Protein AF-A0A1G4TAY0-F1 (afdb_monomer)

InterPro domains:
  IPR024445 ISXO2-like transposase domain [PF12762] (15-89)

Radius of gyration: 23.16 Å; Cα contacts (8 Å, |Δi|>4): 57; chains: 1; bounding box: 54×69×50 Å

Secondary structure (DSSP, 8-state):
-------------PPPPEEEEES-GGGHHHHHTT-EEEEE---TTT-TTTTHHHHHHHHHHHHHHHHHHSS--GGGHHHHHHHHHHHHHTTT-HHHHHHHHHHHHHHSPPPPHHHHH-

Organism: NCBI:txid624147

Solvent-accessible surface area (backbone atoms only — not comparable to full-atom values): 7555 Å² total; per-residue (Å²): 140,85,84,87,92,82,79,82,86,75,75,80,74,74,75,59,65,74,43,77,47,60,62,54,74,81,58,62,55,41,53,80,72,62,35,46,66,48,66,39,77,84,41,67,87,86,40,57,70,65,62,39,67,60,53,51,53,52,51,51,50,52,51,50,44,50,69,73,60,74,59,79,59,77,91,50,48,65,60,57,51,49,50,47,50,57,49,65,80,37,64,89,49,61,89,50,50,61,62,53,48,54,51,48,60,74,73,45,85,84,81,51,71,63,76,72,74,104

Sequence (118 aa):
MGERSWISHRSISRPAPRISSDKYRSYQALTKQGYQHEAKLFNPVENPDHLKWLHTVISNAKAFIGGTFHGLDSKHLQAYLDEFCYRFNRREVKSELFNRLVQCCVLSATITYPELVG

pLDDT: mean 84.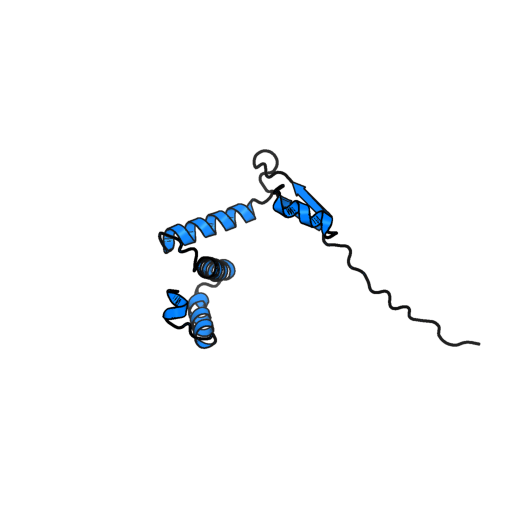1, std 15.42, range [32.97, 95.56]

Structure (mmCIF, N/CA/C/O backbone):
data_AF-A0A1G4TAY0-F1
#
_entry.id   AF-A0A1G4TAY0-F1
#
loop_
_atom_site.group_PDB
_atom_site.id
_atom_site.type_symbol
_atom_site.label_atom_id
_atom_site.label_alt_id
_atom_site.label_comp_id
_atom_site.label_asym_id
_atom_site.label_entity_id
_atom_site.label_seq_id
_atom_site.pdbx_PDB_ins_code
_atom_site.Cartn_x
_atom_site.Cartn_y
_atom_site.Cartn_z
_atom_site.occupancy
_atom_site.B_iso_or_equiv
_atom_site.auth_seq_id
_atom_site.auth_comp_id
_atom_site.auth_asym_id
_atom_site.auth_atom_id
_atom_site.pdbx_PDB_model_num
ATOM 1 N N . MET A 1 1 ? -37.193 -55.921 7.487 1.00 36.03 1 MET A N 1
ATOM 2 C CA . MET A 1 1 ? -35.920 -55.555 8.148 1.00 36.03 1 MET A CA 1
ATOM 3 C C . MET A 1 1 ? -34.858 -55.539 7.067 1.00 36.03 1 MET A C 1
ATOM 5 O O . MET A 1 1 ? -34.639 -56.579 6.482 1.00 36.03 1 MET A O 1
ATOM 9 N N . GLY A 1 2 ? -34.231 -54.449 6.663 1.00 50.56 2 GLY A N 1
ATOM 10 C CA . GLY A 1 2 ? -34.277 -53.049 7.053 1.00 50.56 2 GLY A CA 1
ATOM 11 C C . GLY A 1 2 ? -33.095 -52.417 6.327 1.00 50.56 2 GLY A C 1
ATOM 12 O O . GLY A 1 2 ? -31.983 -52.895 6.507 1.00 50.56 2 GLY A O 1
ATOM 13 N N . GLU A 1 3 ? -33.309 -51.409 5.482 1.00 32.97 3 GLU A N 1
ATOM 14 C CA . GLU A 1 3 ? -32.199 -50.773 4.771 1.00 32.97 3 GLU A CA 1
ATOM 15 C C . GLU A 1 3 ? -32.377 -49.253 4.658 1.00 32.97 3 GLU A C 1
ATOM 17 O O . GLU A 1 3 ? -33.249 -48.748 3.962 1.00 32.97 3 GLU A O 1
ATOM 22 N N . ARG A 1 4 ? -31.466 -48.567 5.362 1.00 42.09 4 ARG A N 1
ATOM 23 C CA . ARG A 1 4 ? -30.710 -47.383 4.921 1.00 42.09 4 ARG A CA 1
ATOM 24 C C . ARG A 1 4 ? -31.494 -46.100 4.613 1.00 42.09 4 ARG A C 1
ATOM 26 O O . ARG A 1 4 ? -31.608 -45.675 3.472 1.00 42.09 4 ARG A O 1
ATOM 33 N N . SER A 1 5 ? -31.862 -45.393 5.682 1.00 46.56 5 SER A N 1
ATOM 34 C CA . SER A 1 5 ? -32.120 -43.946 5.675 1.00 46.56 5 SER A CA 1
ATOM 35 C C . SER A 1 5 ? -30.970 -43.199 6.362 1.00 46.56 5 SER A C 1
ATOM 37 O O . SER A 1 5 ? -31.070 -42.897 7.544 1.00 46.56 5 SER A O 1
ATOM 39 N N . TRP A 1 6 ? -29.892 -42.896 5.638 1.00 39.75 6 TRP A N 1
ATOM 40 C CA . TRP A 1 6 ? -28.870 -41.902 6.010 1.00 39.75 6 TRP A CA 1
ATOM 41 C C . TRP A 1 6 ? -28.304 -41.401 4.671 1.00 39.75 6 TRP A C 1
ATOM 43 O O . TRP A 1 6 ? -27.788 -42.200 3.903 1.00 39.75 6 TRP A O 1
ATOM 53 N N . ILE A 1 7 ? -28.490 -40.156 4.238 1.00 41.50 7 ILE A N 1
ATOM 54 C CA . ILE A 1 7 ? -27.780 -38.959 4.696 1.00 41.50 7 ILE A CA 1
ATOM 55 C C . ILE A 1 7 ? -28.594 -37.754 4.193 1.00 41.50 7 ILE A C 1
ATOM 57 O O . ILE A 1 7 ? -28.736 -37.563 2.986 1.00 41.50 7 ILE A O 1
ATOM 61 N N . SER A 1 8 ? -29.116 -36.916 5.093 1.00 41.66 8 SER A N 1
ATOM 62 C CA . SER A 1 8 ? -29.476 -35.552 4.705 1.00 41.66 8 SER A CA 1
ATOM 63 C C . SER A 1 8 ? -28.181 -34.750 4.611 1.00 41.66 8 SER A C 1
ATOM 65 O O . SER A 1 8 ? -27.423 -34.650 5.578 1.00 41.66 8 SER A O 1
ATOM 67 N N . HIS A 1 9 ? -27.889 -34.206 3.430 1.00 43.84 9 HIS A N 1
ATOM 68 C CA . HIS A 1 9 ? -26.816 -33.235 3.255 1.00 43.84 9 HIS A CA 1
ATOM 69 C C . HIS A 1 9 ? -27.146 -31.988 4.092 1.00 43.84 9 HIS A C 1
ATOM 71 O O . HIS A 1 9 ? -27.810 -31.070 3.619 1.00 43.84 9 HIS A O 1
ATOM 77 N N . ARG A 1 10 ? -26.703 -31.939 5.356 1.00 41.44 10 ARG A N 1
ATOM 78 C CA . ARG A 1 10 ? -26.579 -30.669 6.080 1.00 41.44 10 ARG A CA 1
ATOM 79 C C . ARG A 1 10 ? -25.419 -29.915 5.453 1.00 41.44 10 ARG A C 1
ATOM 81 O O . ARG A 1 10 ? -24.263 -30.127 5.809 1.00 41.44 10 ARG A O 1
ATOM 88 N N . SER A 1 11 ? -25.726 -29.031 4.517 1.00 40.81 11 SER A N 1
ATOM 89 C CA . SER A 1 11 ? -24.861 -27.903 4.205 1.00 40.81 11 SER A CA 1
ATOM 90 C C . SER A 1 11 ? -24.634 -27.133 5.507 1.00 40.81 11 SER A C 1
ATOM 92 O O . SER A 1 11 ? -25.547 -26.524 6.059 1.00 40.81 11 SER A O 1
ATOM 94 N N . ILE A 1 12 ? -23.420 -27.218 6.053 1.00 48.31 12 ILE A N 1
ATOM 95 C CA . ILE A 1 12 ? -23.001 -26.401 7.191 1.00 48.31 12 ILE A CA 1
ATOM 96 C C . ILE A 1 12 ? -22.970 -24.957 6.681 1.00 48.31 12 ILE A C 1
ATOM 98 O O . ILE A 1 12 ? -22.002 -24.528 6.056 1.00 48.31 12 ILE A O 1
ATOM 102 N N . SER A 1 13 ? -24.053 -24.209 6.891 1.00 55.28 13 SER A N 1
ATOM 103 C CA . SER A 1 13 ? -24.065 -22.770 6.648 1.00 55.28 13 SER A CA 1
ATOM 104 C C . SER A 1 13 ? -23.111 -22.134 7.656 1.00 55.28 13 SER A C 1
ATOM 106 O O . SER A 1 13 ? -23.411 -22.101 8.852 1.00 55.28 13 SER A O 1
ATOM 108 N N . ARG A 1 14 ? -21.938 -21.665 7.209 1.00 62.59 14 ARG A N 1
ATOM 109 C CA . ARG A 1 14 ? -21.065 -20.863 8.077 1.00 62.59 14 ARG A CA 1
ATOM 110 C C . ARG A 1 14 ? -21.878 -19.661 8.569 1.00 62.59 14 ARG A C 1
ATOM 112 O O . ARG A 1 14 ? -22.463 -18.975 7.729 1.00 62.59 14 ARG A O 1
ATOM 119 N N . PRO A 1 15 ? -21.929 -19.392 9.885 1.00 72.56 15 PRO A N 1
ATOM 120 C CA . PRO A 1 15 ? -22.511 -18.150 10.368 1.00 72.56 15 PRO A CA 1
ATOM 121 C C . PRO A 1 15 ? -21.774 -16.979 9.713 1.00 72.56 15 PRO A C 1
ATOM 123 O O . PRO A 1 15 ? -20.561 -17.058 9.479 1.00 72.56 15 PRO A O 1
ATOM 126 N N . ALA A 1 16 ? -22.514 -15.921 9.374 1.00 73.56 16 ALA A N 1
ATOM 127 C CA . ALA A 1 16 ? -21.939 -14.744 8.740 1.00 73.56 16 ALA A CA 1
ATOM 128 C C . ALA A 1 16 ? -20.748 -14.233 9.576 1.00 73.56 16 ALA A C 1
ATOM 130 O O . ALA A 1 16 ? -20.863 -14.144 10.803 1.00 73.56 16 ALA A O 1
ATOM 131 N N . PRO A 1 17 ? -19.593 -13.941 8.952 1.00 79.44 17 PRO A N 1
ATOM 132 C CA . PRO A 1 17 ? -18.408 -13.530 9.687 1.00 79.44 17 PRO A CA 1
ATOM 133 C C . PRO A 1 17 ? -18.672 -12.215 10.424 1.00 79.44 17 PRO A C 1
ATOM 135 O O . PRO A 1 17 ? -19.321 -11.308 9.898 1.00 79.44 17 PRO A O 1
ATOM 138 N N . ARG A 1 18 ? -18.151 -12.121 11.650 1.00 86.50 18 ARG A N 1
ATOM 139 C CA . ARG A 1 18 ? -18.199 -10.896 12.444 1.00 86.50 18 ARG A CA 1
ATOM 140 C C . ARG A 1 18 ? -17.147 -9.923 11.922 1.00 86.50 18 ARG A C 1
ATOM 142 O O . ARG A 1 18 ? -15.960 -10.244 11.920 1.00 86.50 18 ARG A O 1
ATOM 149 N N . ILE A 1 19 ? -17.584 -8.753 11.475 1.00 87.12 19 ILE A N 1
ATOM 150 C CA . ILE A 1 19 ? -16.724 -7.690 10.952 1.00 87.12 19 ILE A CA 1
ATOM 151 C C . ILE A 1 19 ? -16.636 -6.598 12.014 1.00 87.12 19 ILE A C 1
ATOM 153 O O . ILE A 1 19 ? -17.656 -6.034 12.398 1.00 87.12 19 ILE A O 1
ATOM 157 N N . SER A 1 20 ? -15.425 -6.280 12.466 1.00 86.19 20 SER A N 1
ATOM 158 C CA . SER A 1 20 ? -15.161 -5.095 13.288 1.00 86.19 20 SER A CA 1
ATOM 159 C C . SER A 1 20 ? -14.598 -3.998 12.393 1.00 86.19 20 SER A C 1
ATOM 161 O O . SER A 1 20 ? -13.639 -4.246 11.663 1.00 86.19 20 SER A O 1
ATOM 163 N N . SER A 1 21 ? -15.154 -2.790 12.453 1.00 87.50 21 SER A N 1
ATOM 164 C CA . SER A 1 21 ? -14.609 -1.630 11.736 1.00 87.50 21 SER A CA 1
ATOM 165 C C . SER A 1 21 ? -14.729 -0.358 12.566 1.00 87.50 21 SER A C 1
ATOM 167 O O . SER A 1 21 ? -15.359 -0.336 13.629 1.00 87.50 21 SER A O 1
ATOM 169 N N . ASP A 1 22 ? -14.166 0.729 12.040 1.00 85.25 22 ASP A N 1
ATOM 170 C CA . ASP A 1 22 ? -14.526 2.052 12.523 1.00 85.25 22 ASP A CA 1
ATOM 171 C C . ASP A 1 22 ? -16.020 2.350 12.263 1.00 85.25 22 ASP A C 1
ATOM 173 O O . ASP A 1 22 ? -16.732 1.637 11.545 1.00 85.25 22 ASP A O 1
ATOM 177 N N . LYS A 1 23 ? -16.519 3.430 12.858 1.00 87.19 23 LYS A N 1
ATOM 178 C CA . LYS A 1 23 ? -17.905 3.886 12.695 1.00 87.19 23 LYS A CA 1
ATOM 179 C C . LYS A 1 23 ? -18.125 4.677 11.393 1.00 87.19 23 LYS A C 1
ATOM 181 O O . LYS A 1 23 ? -18.997 5.548 11.349 1.00 87.19 23 LYS A O 1
ATOM 186 N N . TYR A 1 24 ? -17.341 4.432 10.342 1.00 88.00 24 TYR A N 1
ATOM 187 C CA . TYR A 1 24 ? -17.493 5.153 9.082 1.00 88.00 24 TYR A CA 1
ATOM 188 C C . TYR A 1 24 ? -18.778 4.748 8.340 1.00 88.00 24 TYR A C 1
ATOM 190 O O . TYR A 1 24 ? -19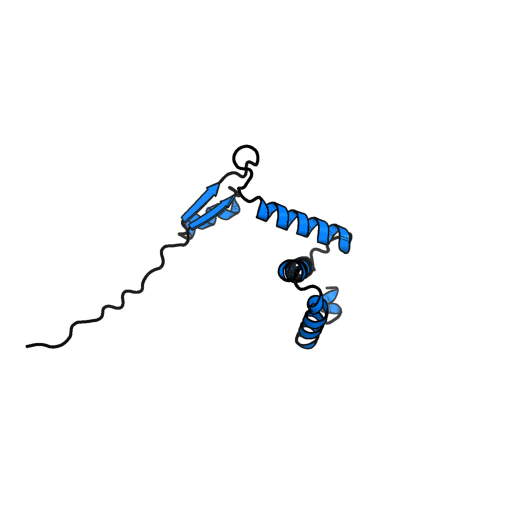.221 3.598 8.375 1.00 88.00 24 TYR A O 1
ATOM 198 N N . ARG A 1 25 ? -19.421 5.718 7.673 1.00 87.94 25 ARG A N 1
ATOM 199 C CA . ARG A 1 25 ? -20.791 5.563 7.145 1.00 87.94 25 ARG A CA 1
ATOM 200 C C . ARG A 1 25 ? -20.912 4.500 6.053 1.00 87.94 25 ARG A C 1
ATOM 202 O O . ARG A 1 25 ? -21.963 3.872 5.958 1.00 87.94 25 ARG A O 1
ATOM 209 N N . SER A 1 26 ? -19.867 4.271 5.257 1.00 87.88 26 SER A N 1
ATOM 210 C CA . SER A 1 26 ? -19.906 3.271 4.179 1.00 87.88 26 SER A CA 1
ATOM 211 C C . SER A 1 26 ? -20.141 1.848 4.700 1.00 87.88 26 SER A C 1
ATOM 213 O O . SER A 1 26 ? -20.759 1.039 4.011 1.00 87.88 26 SER A O 1
ATOM 215 N N . TYR A 1 27 ? -19.744 1.554 5.942 1.00 86.56 27 TYR A N 1
ATOM 216 C CA . TYR A 1 27 ? -19.908 0.233 6.547 1.00 86.56 27 TYR A CA 1
ATOM 217 C C . TYR A 1 27 ? -21.340 -0.068 7.013 1.00 86.56 27 TYR A C 1
ATOM 219 O O . TYR A 1 27 ? -21.659 -1.221 7.282 1.00 86.56 27 TYR A O 1
ATOM 227 N N . GLN A 1 28 ? -22.251 0.914 7.030 1.00 84.94 28 GLN A N 1
ATOM 228 C CA . GLN A 1 28 ? -23.663 0.691 7.391 1.00 84.94 28 GLN A CA 1
ATOM 229 C C . GLN A 1 28 ? -24.381 -0.288 6.446 1.00 84.94 28 GLN A C 1
ATOM 231 O O . GLN A 1 28 ? -25.393 -0.889 6.812 1.00 84.94 28 GLN A O 1
ATOM 236 N N . ALA A 1 29 ? -23.867 -0.459 5.225 1.00 88.69 29 ALA A N 1
ATOM 237 C CA . ALA A 1 29 ? -24.382 -1.434 4.273 1.00 88.69 29 ALA A CA 1
ATOM 238 C C . ALA A 1 29 ? -24.112 -2.891 4.698 1.00 88.69 29 ALA A C 1
ATOM 240 O O . ALA A 1 29 ? -24.849 -3.778 4.274 1.00 88.69 29 ALA A O 1
ATOM 241 N N . LEU A 1 30 ? -23.124 -3.148 5.565 1.00 87.62 30 LEU A N 1
ATOM 242 C CA . LEU A 1 30 ? -22.752 -4.504 5.986 1.00 87.62 30 LEU A CA 1
ATOM 243 C C . LEU A 1 30 ? -23.883 -5.201 6.748 1.00 87.62 30 LEU A C 1
ATOM 245 O O . LEU A 1 30 ? -24.186 -6.362 6.476 1.00 87.62 30 LEU A O 1
ATOM 249 N N . THR A 1 31 ? -24.577 -4.478 7.628 1.00 85.12 31 THR A N 1
ATOM 250 C CA . THR A 1 31 ? -25.751 -5.007 8.337 1.00 85.12 31 THR A CA 1
ATOM 251 C C . THR A 1 31 ? -26.879 -5.355 7.363 1.00 85.12 31 THR A C 1
ATOM 253 O O . THR A 1 31 ? -27.537 -6.379 7.524 1.00 85.12 31 THR A O 1
ATOM 256 N N . LYS A 1 32 ? -27.072 -4.549 6.306 1.00 85.81 32 LYS A N 1
ATOM 257 C CA . LYS A 1 32 ? -28.072 -4.818 5.253 1.00 85.81 32 LYS A CA 1
ATOM 258 C C . LYS A 1 32 ? -27.724 -6.055 4.419 1.00 85.81 32 LYS A C 1
ATOM 260 O O . LYS A 1 32 ? -28.622 -6.709 3.907 1.00 85.81 32 LYS A O 1
ATOM 265 N N . GLN A 1 33 ? -26.438 -6.374 4.296 1.00 86.38 33 GLN A N 1
ATOM 266 C CA . GLN A 1 33 ? -25.931 -7.555 3.592 1.00 86.38 33 GLN A CA 1
ATOM 267 C C . GLN A 1 33 ? -25.900 -8.819 4.473 1.00 86.38 33 GLN A C 1
ATOM 269 O O . GLN A 1 33 ? -25.455 -9.868 4.017 1.00 86.38 33 GLN A O 1
ATOM 274 N N . GLY A 1 34 ? -26.379 -8.743 5.721 1.00 85.19 34 GLY A N 1
ATOM 275 C CA . GLY A 1 34 ? -26.461 -9.891 6.626 1.00 85.19 34 GLY A CA 1
ATOM 276 C C . GLY A 1 34 ? -25.175 -10.193 7.403 1.00 85.19 34 GLY A C 1
ATOM 277 O O . GLY A 1 34 ? -25.085 -11.248 8.031 1.00 85.19 34 GLY A O 1
ATOM 278 N N . TYR A 1 35 ? -24.188 -9.291 7.400 1.00 87.75 35 TYR A N 1
ATOM 279 C CA . TYR A 1 35 ? -22.987 -9.431 8.226 1.00 87.75 35 TYR A CA 1
ATOM 280 C C . TYR A 1 35 ? -23.238 -8.981 9.667 1.00 87.75 35 TYR A C 1
ATOM 282 O O . TYR A 1 35 ? -23.942 -8.003 9.924 1.00 87.75 35 TYR A O 1
ATOM 290 N N . GLN A 1 36 ? -22.588 -9.654 10.620 1.00 86.62 36 GLN A N 1
ATOM 291 C CA . GLN A 1 36 ? -22.530 -9.184 12.003 1.00 86.62 36 GLN A CA 1
ATOM 292 C C . GLN A 1 36 ? -21.491 -8.064 12.104 1.00 86.62 36 GLN A C 1
ATOM 294 O O . GLN A 1 36 ? -20.293 -8.327 12.200 1.00 86.62 36 GLN A O 1
ATOM 299 N N . HIS A 1 37 ? -21.944 -6.813 12.038 1.00 88.62 37 HIS A N 1
ATOM 300 C CA . HIS A 1 37 ? -21.070 -5.643 12.025 1.00 88.62 37 HIS A CA 1
ATOM 301 C C . HIS A 1 37 ? -20.956 -4.988 13.408 1.00 88.62 37 HIS A C 1
ATOM 303 O O . HIS A 1 37 ? -21.944 -4.536 13.980 1.00 88.62 37 HIS A O 1
ATOM 309 N N . GLU A 1 38 ? -19.737 -4.923 13.940 1.00 87.06 38 GLU A N 1
ATOM 310 C CA . GLU A 1 38 ? -19.393 -4.219 15.174 1.00 87.06 38 GLU A CA 1
ATOM 311 C C . GLU A 1 38 ? -18.660 -2.918 14.829 1.00 87.06 38 GLU A C 1
ATOM 313 O O . GLU A 1 38 ? -17.452 -2.898 14.588 1.00 87.06 38 GLU A O 1
ATOM 318 N N . ALA A 1 39 ? -19.414 -1.822 14.780 1.00 86.06 39 ALA A N 1
ATOM 319 C CA . ALA A 1 39 ? -18.880 -0.495 14.507 1.00 86.06 39 ALA A CA 1
ATOM 320 C C . ALA A 1 39 ? -18.429 0.183 15.806 1.00 86.06 39 ALA A C 1
ATOM 322 O O . ALA A 1 39 ? -19.244 0.433 16.699 1.00 86.06 39 ALA A O 1
ATOM 323 N N . LYS A 1 40 ? -17.149 0.546 15.898 1.00 86.62 40 LYS A N 1
ATOM 324 C CA . LYS A 1 40 ? -16.594 1.293 17.036 1.00 86.62 40 LYS A CA 1
ATOM 325 C C . LYS A 1 40 ? -16.091 2.654 16.583 1.00 86.62 40 LYS A C 1
ATOM 327 O O . LYS A 1 40 ? -15.457 2.776 15.540 1.00 86.62 40 LYS A O 1
ATOM 332 N N . LEU A 1 41 ? -16.357 3.697 17.366 1.00 84.62 41 LEU A N 1
ATOM 333 C CA . LEU A 1 41 ? -15.711 4.983 17.121 1.00 84.62 41 LEU A CA 1
ATOM 334 C C . LEU A 1 41 ? -14.215 4.823 17.419 1.00 84.62 41 LEU A C 1
ATOM 336 O O . LEU A 1 41 ? -13.847 4.291 18.465 1.00 84.62 41 LEU A O 1
ATOM 340 N N . PHE A 1 42 ? -13.356 5.239 16.491 1.00 83.56 42 PHE A N 1
ATOM 341 C CA . PHE A 1 42 ? -11.930 5.297 16.777 1.00 83.56 42 PHE A CA 1
ATOM 342 C C . PHE A 1 42 ? -11.6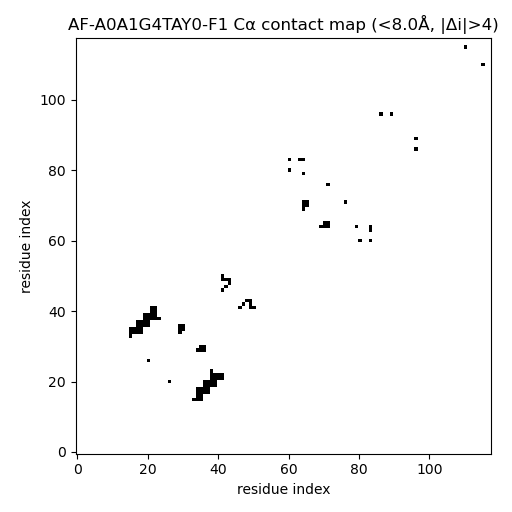73 6.462 17.739 1.00 83.56 42 PHE A C 1
ATOM 344 O O . PHE A 1 42 ? -11.914 7.618 17.395 1.00 83.56 42 PHE A O 1
ATOM 351 N N . ASN A 1 43 ? -11.218 6.136 18.948 1.00 86.31 43 ASN A N 1
ATOM 352 C CA . ASN A 1 43 ? -10.827 7.094 19.971 1.00 86.31 43 ASN A CA 1
ATOM 353 C C . ASN A 1 43 ? -9.488 6.638 20.577 1.00 86.31 43 ASN A C 1
ATOM 355 O O . ASN A 1 43 ? -9.479 5.684 21.357 1.00 86.31 43 ASN A O 1
ATOM 359 N N . PRO A 1 44 ? -8.362 7.291 20.236 1.00 84.31 44 PRO A N 1
ATOM 360 C CA . PRO A 1 44 ? -7.044 6.875 20.707 1.00 84.31 44 PRO A CA 1
ATOM 361 C C . PRO A 1 44 ? -6.844 7.081 22.216 1.00 84.31 44 PRO A C 1
ATOM 363 O O . PRO A 1 44 ? -5.930 6.486 22.776 1.00 84.31 44 PRO A O 1
ATOM 366 N N . VAL A 1 45 ? -7.676 7.900 22.875 1.00 89.31 45 VAL A N 1
ATOM 367 C CA . VAL A 1 45 ? -7.615 8.125 24.330 1.00 89.31 45 VAL A CA 1
ATOM 368 C C . VAL A 1 45 ? -8.259 6.963 25.085 1.00 89.31 45 VAL A C 1
ATOM 370 O O . VAL A 1 45 ? -7.694 6.466 26.053 1.00 89.31 45 VAL A O 1
ATOM 373 N N . GLU A 1 46 ? -9.431 6.512 24.635 1.00 89.75 46 GLU A N 1
ATOM 374 C CA . GLU A 1 46 ? -10.178 5.424 25.285 1.00 89.75 46 GLU A CA 1
ATOM 375 C C . GLU A 1 46 ? -9.664 4.037 24.891 1.00 89.75 46 GLU A C 1
ATOM 377 O O . GLU A 1 46 ? -9.675 3.115 25.704 1.00 89.75 46 GLU A O 1
ATOM 382 N N . ASN A 1 47 ? -9.237 3.864 23.638 1.00 87.19 47 ASN A N 1
ATOM 383 C CA . ASN A 1 47 ? -8.732 2.594 23.133 1.00 87.19 47 ASN A CA 1
ATOM 384 C C . ASN A 1 47 ? -7.586 2.823 22.131 1.00 87.19 47 ASN A C 1
ATOM 386 O O . ASN A 1 47 ? -7.820 2.835 20.917 1.00 87.19 47 ASN A O 1
ATOM 390 N N . PRO A 1 48 ? -6.343 2.989 22.619 1.00 86.62 48 PRO A N 1
ATOM 391 C CA . PRO A 1 48 ? -5.189 3.295 21.774 1.00 86.62 48 PRO A CA 1
ATOM 392 C C . PRO A 1 48 ? -4.810 2.162 20.815 1.00 86.62 48 PRO A C 1
ATOM 394 O O . PRO A 1 48 ? -4.122 2.409 19.826 1.00 86.62 48 PRO A O 1
ATOM 397 N N . ASP A 1 49 ? -5.240 0.928 21.086 1.00 87.25 49 ASP A N 1
ATOM 398 C CA . ASP A 1 49 ? -4.901 -0.237 20.267 1.00 87.25 49 ASP A CA 1
ATOM 399 C C . ASP A 1 49 ? -5.905 -0.482 19.133 1.00 87.25 49 ASP A C 1
ATOM 401 O O . ASP A 1 49 ? -5.567 -1.118 18.128 1.00 87.25 49 ASP A O 1
ATOM 405 N N . HIS A 1 50 ? -7.125 0.053 19.241 1.00 87.88 50 HIS A N 1
ATOM 406 C CA . HIS A 1 50 ? -8.136 -0.065 18.196 1.00 87.88 50 HIS A CA 1
ATOM 407 C C . HIS A 1 50 ? -7.617 0.550 16.888 1.00 87.88 50 HIS A C 1
ATOM 409 O O . HIS A 1 50 ? -7.336 1.736 16.828 1.00 87.88 50 HIS A O 1
ATOM 415 N N . LEU A 1 51 ? -7.468 -0.252 15.828 1.00 88.81 51 LEU A N 1
ATOM 416 C CA . LEU A 1 51 ? -6.970 0.179 14.506 1.00 88.81 51 LEU A CA 1
ATOM 417 C C . LEU A 1 51 ? -5.555 0.785 14.490 1.00 88.81 51 LEU A C 1
ATOM 419 O O . LEU A 1 51 ? -5.128 1.284 13.449 1.00 88.81 51 LEU A O 1
ATOM 423 N N . LYS A 1 52 ? -4.786 0.699 15.583 1.00 90.75 52 LYS A N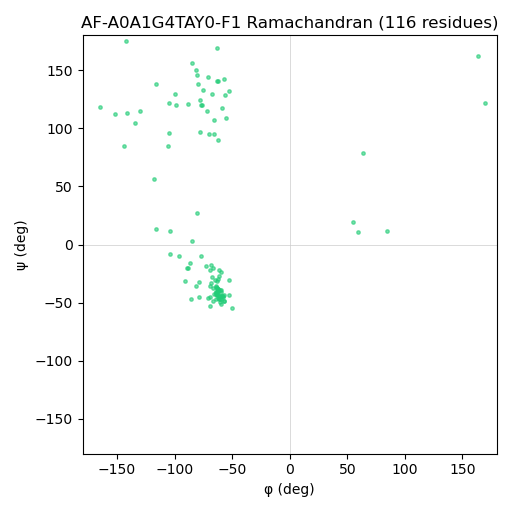 1
ATOM 424 C CA . LYS A 1 52 ? -3.428 1.259 15.680 1.00 90.75 52 LYS A CA 1
ATOM 425 C C . LYS A 1 52 ? -2.546 0.848 14.505 1.00 90.75 52 LYS A C 1
ATOM 427 O O . LYS A 1 52 ? -2.031 1.696 13.785 1.00 90.75 52 LYS A O 1
ATOM 432 N N . TRP A 1 53 ? -2.442 -0.459 14.267 1.00 92.00 53 TRP A N 1
ATOM 433 C CA . TRP A 1 53 ? -1.638 -1.008 13.175 1.00 92.00 53 TRP A CA 1
ATOM 434 C C . TRP A 1 53 ? -2.157 -0.606 11.797 1.00 92.00 53 TRP A C 1
ATOM 436 O O . TRP A 1 53 ? -1.353 -0.325 10.913 1.00 92.00 53 TRP A O 1
ATOM 446 N N . LEU A 1 54 ? -3.479 -0.520 11.619 1.00 92.00 54 LEU A N 1
ATOM 447 C CA . LEU A 1 54 ? -4.075 -0.045 10.372 1.00 92.00 54 LEU A CA 1
ATOM 448 C C . LEU A 1 54 ? -3.634 1.397 10.086 1.00 92.00 54 LEU A C 1
ATOM 450 O O . LEU A 1 54 ? -3.129 1.681 9.002 1.00 92.00 54 LEU A O 1
ATOM 454 N N . HIS A 1 55 ? -3.748 2.288 11.072 1.00 91.12 55 HIS A N 1
ATOM 455 C CA . HIS A 1 55 ? -3.284 3.668 10.946 1.00 91.12 55 HIS A CA 1
ATOM 456 C C . HIS A 1 55 ? -1.771 3.754 10.722 1.00 91.12 55 HIS A C 1
ATOM 458 O O . HIS A 1 55 ? -1.336 4.541 9.885 1.00 91.12 55 HIS A O 1
ATOM 464 N N . THR A 1 56 ? -0.965 2.925 11.393 1.00 94.31 56 THR A N 1
ATOM 465 C CA . THR A 1 56 ? 0.485 2.855 11.155 1.00 94.31 56 THR A CA 1
ATOM 466 C C . THR A 1 56 ? 0.803 2.461 9.713 1.00 94.31 56 THR A C 1
ATOM 468 O O . THR A 1 56 ? 1.618 3.116 9.069 1.00 94.31 56 THR A O 1
ATOM 471 N N . VAL A 1 57 ? 0.144 1.431 9.174 1.00 95.31 57 VAL A N 1
ATOM 472 C CA . VAL A 1 57 ? 0.344 0.995 7.783 1.00 95.31 57 VAL A CA 1
ATOM 473 C C . VAL A 1 57 ? -0.067 2.094 6.802 1.00 95.31 57 VAL A C 1
ATOM 475 O O . VAL A 1 57 ? 0.689 2.384 5.877 1.00 95.31 57 VAL A O 1
ATOM 478 N N . ILE A 1 58 ? -1.203 2.763 7.030 1.00 94.31 58 ILE A N 1
ATOM 479 C CA . ILE A 1 58 ? -1.660 3.885 6.193 1.00 94.31 58 ILE A CA 1
ATOM 480 C C . ILE A 1 58 ? -0.659 5.047 6.233 1.00 94.31 58 ILE A C 1
ATOM 482 O O . ILE A 1 58 ? -0.329 5.610 5.189 1.00 94.31 58 ILE A O 1
ATOM 486 N N . SER A 1 59 ? -0.154 5.408 7.413 1.00 95.25 59 SER A N 1
ATOM 487 C CA . SER A 1 59 ? 0.852 6.466 7.560 1.00 95.25 59 SER A CA 1
ATOM 488 C C . SER A 1 59 ? 2.155 6.113 6.843 1.00 95.25 59 SER A C 1
ATOM 490 O O . SER A 1 59 ? 2.704 6.956 6.135 1.00 95.25 59 SER A O 1
ATOM 492 N N . ASN A 1 60 ? 2.607 4.861 6.943 1.00 95.25 60 ASN A N 1
ATOM 493 C CA . ASN A 1 60 ? 3.786 4.382 6.224 1.00 95.25 60 ASN A CA 1
ATOM 494 C C . ASN A 1 60 ? 3.586 4.428 4.704 1.00 95.25 60 ASN A C 1
ATOM 496 O O . ASN A 1 60 ? 4.494 4.847 3.991 1.00 95.25 60 ASN A O 1
ATOM 500 N N . ALA A 1 61 ? 2.404 4.048 4.206 1.00 94.56 61 ALA A N 1
ATOM 501 C CA . ALA A 1 61 ? 2.078 4.130 2.784 1.00 94.56 61 ALA A CA 1
ATOM 502 C C . ALA A 1 61 ? 2.122 5.578 2.278 1.00 94.56 61 ALA A C 1
ATOM 504 O O . ALA A 1 61 ? 2.764 5.864 1.270 1.00 94.56 61 ALA A O 1
ATOM 505 N N . LYS A 1 62 ? 1.510 6.513 3.016 1.00 92.56 62 LYS A N 1
ATOM 506 C CA . LYS A 1 62 ? 1.535 7.945 2.681 1.00 92.56 62 LYS A CA 1
ATOM 507 C C . LYS A 1 62 ? 2.956 8.504 2.656 1.00 92.56 62 LYS A C 1
ATOM 509 O O . LYS A 1 62 ? 3.312 9.194 1.707 1.00 92.56 62 LYS A O 1
ATOM 514 N N . ALA A 1 63 ? 3.761 8.193 3.673 1.00 93.75 63 ALA A N 1
ATOM 515 C CA . ALA A 1 63 ? 5.149 8.639 3.753 1.00 93.75 63 ALA A CA 1
ATOM 516 C C . ALA A 1 63 ? 6.004 8.057 2.617 1.00 93.75 63 ALA A C 1
ATOM 518 O O . ALA A 1 63 ? 6.781 8.783 2.004 1.00 93.75 63 ALA A O 1
ATOM 519 N N . PHE A 1 64 ? 5.825 6.771 2.299 1.00 92.94 64 PHE A N 1
ATOM 520 C CA . PHE A 1 64 ? 6.514 6.113 1.190 1.00 92.94 64 PHE A CA 1
ATOM 521 C C . PHE A 1 64 ? 6.201 6.786 -0.147 1.00 92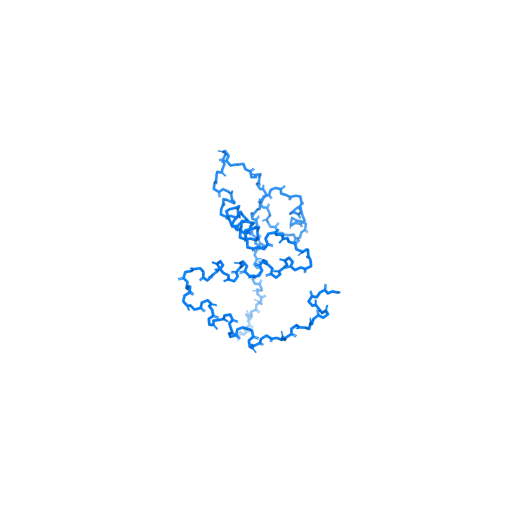.94 64 PHE A C 1
ATOM 523 O O . PHE A 1 64 ? 7.119 7.158 -0.878 1.00 92.94 64 PHE A O 1
ATOM 530 N N . ILE A 1 65 ? 4.916 6.973 -0.447 1.00 91.81 65 ILE A N 1
ATOM 531 C CA . ILE A 1 65 ? 4.484 7.545 -1.720 1.00 91.81 65 ILE A CA 1
ATOM 532 C C . ILE A 1 65 ? 4.915 9.012 -1.824 1.00 91.81 65 ILE A C 1
ATOM 534 O O . ILE A 1 65 ? 5.532 9.403 -2.813 1.00 91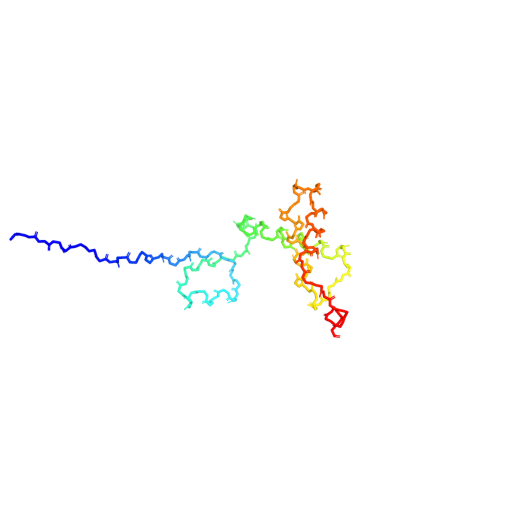.81 65 ILE A O 1
ATOM 538 N N . GLY A 1 66 ? 4.653 9.808 -0.783 1.00 91.19 66 GLY A N 1
ATOM 539 C CA . GLY A 1 66 ? 5.010 11.225 -0.754 1.00 91.19 66 GLY A CA 1
ATOM 540 C C . GLY A 1 66 ? 6.519 11.468 -0.823 1.00 91.19 66 GLY A C 1
ATOM 541 O O . GLY A 1 66 ? 6.947 12.393 -1.504 1.00 91.19 66 GLY A O 1
ATOM 542 N N . GLY A 1 67 ? 7.323 10.622 -0.172 1.00 91.25 67 GLY A N 1
ATOM 543 C CA . GLY A 1 67 ? 8.783 10.742 -0.178 1.00 91.25 67 GLY A CA 1
ATOM 544 C C . GLY A 1 67 ? 9.455 10.215 -1.448 1.00 91.25 67 GLY A C 1
ATOM 545 O O . GLY A 1 67 ? 10.487 10.740 -1.848 1.00 91.25 67 GLY A O 1
ATOM 546 N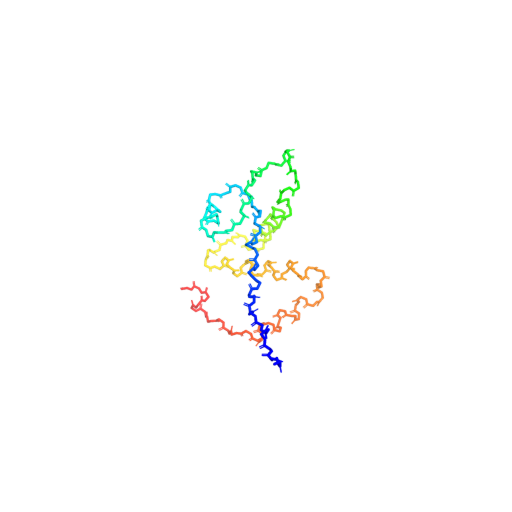 N . THR A 1 68 ? 8.893 9.188 -2.091 1.00 90.25 68 THR A N 1
ATOM 547 C CA . THR A 1 68 ? 9.510 8.571 -3.280 1.00 90.25 68 THR A CA 1
ATOM 548 C C . THR A 1 68 ? 9.121 9.310 -4.558 1.00 90.25 68 THR A C 1
ATOM 550 O O . THR A 1 68 ? 9.978 9.627 -5.378 1.00 90.25 68 THR A O 1
ATOM 553 N N . PHE A 1 69 ? 7.831 9.606 -4.728 1.00 88.44 69 PHE A N 1
ATOM 554 C CA . PHE A 1 69 ? 7.287 10.101 -5.997 1.00 88.44 69 PHE A CA 1
ATOM 555 C C . PHE A 1 69 ? 7.000 11.604 -5.994 1.00 88.44 69 PHE A C 1
ATOM 557 O O . PHE A 1 69 ? 6.710 12.159 -7.047 1.00 88.44 69 PHE A O 1
ATOM 564 N N . HIS A 1 70 ? 7.102 12.271 -4.835 1.00 82.50 70 HIS A N 1
ATOM 565 C CA . HIS A 1 70 ? 6.883 13.718 -4.671 1.00 82.50 70 HIS A CA 1
ATOM 566 C C . HIS A 1 70 ? 5.516 14.218 -5.188 1.00 82.50 70 HIS A C 1
ATOM 568 O O . HIS A 1 70 ? 5.325 15.407 -5.427 1.00 82.50 70 HIS A O 1
ATOM 574 N N . GLY A 1 71 ? 4.550 13.312 -5.347 1.00 72.25 71 GLY A N 1
ATOM 575 C CA . GLY A 1 71 ? 3.253 13.571 -5.956 1.00 72.25 71 GLY A CA 1
ATOM 576 C C . GLY A 1 71 ? 2.567 12.264 -6.349 1.00 72.25 71 GLY A C 1
ATOM 577 O O . GLY A 1 71 ? 3.198 11.211 -6.407 1.00 72.25 71 GLY A O 1
ATOM 578 N N . LEU A 1 72 ? 1.258 12.327 -6.577 1.00 78.25 72 LEU A N 1
ATOM 579 C CA . LEU A 1 72 ? 0.423 11.192 -6.963 1.00 78.25 72 LEU A CA 1
ATOM 580 C C . LEU A 1 72 ? -0.392 11.592 -8.185 1.00 78.25 72 LEU A C 1
ATOM 582 O O . LEU A 1 72 ? -1.260 12.458 -8.074 1.00 78.25 72 LEU A O 1
ATOM 586 N N . ASP A 1 73 ? -0.152 10.938 -9.319 1.00 81.62 73 ASP A N 1
ATOM 587 C CA . ASP A 1 73 ? -1.147 10.930 -10.384 1.00 81.62 73 ASP A CA 1
ATOM 588 C C . ASP A 1 73 ? -2.249 9.927 -10.020 1.00 81.62 73 ASP A C 1
ATOM 590 O O . ASP A 1 73 ? -1.989 8.744 -9.774 1.00 81.62 73 ASP A O 1
ATOM 594 N N . SER A 1 74 ? -3.490 10.412 -9.988 1.00 85.31 74 SER A N 1
ATOM 595 C CA . SER A 1 74 ? -4.685 9.599 -9.758 1.00 85.31 74 SER A CA 1
ATOM 596 C C . SER A 1 74 ? -4.785 8.402 -10.707 1.00 85.31 74 SER A C 1
ATOM 598 O O . SER A 1 74 ? -5.268 7.347 -10.293 1.00 85.31 74 SER A O 1
ATOM 600 N N . LYS A 1 75 ? -4.259 8.526 -11.934 1.00 89.12 75 LYS A N 1
ATOM 601 C CA . LYS A 1 75 ? -4.238 7.450 -12.926 1.00 89.12 75 LYS A CA 1
ATOM 602 C C . LYS A 1 75 ? -3.470 6.219 -12.442 1.00 89.12 75 LYS A C 1
ATOM 604 O O . LYS A 1 75 ? -3.889 5.088 -12.678 1.00 89.12 75 LYS A O 1
ATOM 609 N N . HIS A 1 76 ? -2.353 6.434 -11.751 1.00 89.94 76 HIS A N 1
ATOM 610 C CA . HIS A 1 76 ? -1.433 5.374 -11.334 1.00 89.94 76 HIS A CA 1
ATOM 611 C C . HIS A 1 76 ? -1.544 5.030 -9.847 1.00 89.94 76 HIS A C 1
ATOM 613 O O . HIS A 1 76 ? -0.719 4.280 -9.327 1.00 89.94 76 HIS A O 1
ATOM 619 N N . LEU A 1 77 ? -2.579 5.525 -9.157 1.00 91.31 77 LEU A N 1
ATOM 620 C CA . LEU A 1 77 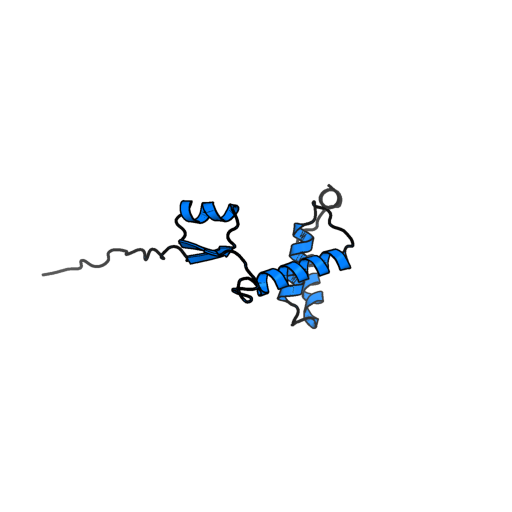? -2.752 5.338 -7.715 1.00 91.31 77 LEU A CA 1
ATOM 621 C C . LEU A 1 77 ? -2.670 3.866 -7.290 1.00 91.31 77 LEU A C 1
ATOM 623 O O . LEU A 1 77 ? -1.999 3.549 -6.309 1.00 91.31 77 LEU A O 1
ATOM 627 N N . GLN A 1 78 ? -3.308 2.968 -8.044 1.00 92.44 78 GLN A N 1
ATOM 628 C CA . GLN A 1 78 ? -3.263 1.538 -7.747 1.00 92.44 78 GLN A CA 1
ATOM 629 C C . GLN A 1 78 ? -1.840 0.976 -7.874 1.00 92.44 78 GLN A C 1
ATOM 631 O O . GLN A 1 78 ? -1.397 0.269 -6.977 1.00 92.44 78 GLN A O 1
ATOM 636 N N . ALA A 1 79 ? -1.088 1.364 -8.908 1.00 91.75 79 ALA A N 1
ATOM 637 C CA . ALA A 1 79 ? 0.286 0.903 -9.107 1.00 91.75 79 ALA A CA 1
ATOM 638 C C . ALA A 1 79 ? 1.217 1.342 -7.961 1.00 91.75 79 ALA A C 1
ATOM 640 O O . ALA A 1 79 ? 2.039 0.554 -7.494 1.00 91.75 79 ALA A O 1
ATOM 641 N N . TYR A 1 80 ? 1.048 2.564 -7.440 1.00 92.81 80 TYR A N 1
ATOM 642 C CA . TYR A 1 80 ? 1.798 3.023 -6.264 1.00 92.81 80 TYR A CA 1
ATOM 643 C C . TYR A 1 80 ? 1.480 2.202 -5.007 1.00 92.81 80 TYR A C 1
ATOM 645 O O . TYR A 1 80 ? 2.378 1.872 -4.226 1.00 92.81 80 TYR A O 1
ATOM 653 N N . LEU A 1 81 ? 0.205 1.856 -4.801 1.00 93.88 81 LEU A N 1
ATOM 654 C CA . LEU A 1 81 ? -0.216 1.008 -3.685 1.00 93.88 81 LEU A CA 1
ATOM 655 C C . LEU A 1 81 ? 0.267 -0.437 -3.850 1.00 93.88 81 LEU A C 1
ATOM 657 O O . LEU A 1 81 ? 0.649 -1.063 -2.859 1.00 93.88 81 LEU A O 1
ATOM 661 N N . ASP A 1 82 ? 0.299 -0.951 -5.076 1.00 93.75 82 ASP A N 1
ATOM 662 C CA . ASP A 1 82 ? 0.807 -2.286 -5.386 1.00 93.75 82 ASP A CA 1
ATOM 663 C C . ASP A 1 82 ? 2.310 -2.375 -5.108 1.00 93.75 82 ASP A C 1
ATOM 665 O O . ASP A 1 82 ? 2.757 -3.335 -4.474 1.00 93.75 82 ASP A O 1
ATOM 669 N N . GLU A 1 83 ? 3.090 -1.352 -5.475 1.00 93.31 83 GLU A N 1
ATOM 670 C CA . GLU A 1 83 ? 4.511 -1.287 -5.121 1.00 93.31 83 GLU A CA 1
ATOM 671 C C . GLU A 1 83 ? 4.700 -1.234 -3.599 1.00 93.31 83 GLU A C 1
ATOM 673 O O . GLU A 1 83 ? 5.513 -1.984 -3.043 1.00 93.31 83 GLU A O 1
ATOM 678 N N . PHE A 1 84 ? 3.932 -0.389 -2.902 1.00 94.69 84 PHE A N 1
ATOM 679 C CA . PHE A 1 84 ? 3.990 -0.325 -1.444 1.00 94.69 84 PHE A CA 1
ATOM 680 C C . PHE A 1 84 ? 3.702 -1.696 -0.820 1.00 94.69 84 PHE A C 1
ATOM 682 O O . PHE A 1 84 ? 4.481 -2.166 0.010 1.00 94.69 84 PHE A O 1
ATOM 689 N N . CYS A 1 85 ? 2.636 -2.376 -1.253 1.00 95.25 85 CYS A N 1
ATOM 690 C CA . CYS A 1 85 ? 2.288 -3.721 -0.800 1.00 95.25 85 CYS A CA 1
ATOM 691 C C . CYS A 1 85 ? 3.397 -4.733 -1.110 1.00 95.25 85 CYS A C 1
ATOM 693 O O . CYS A 1 85 ? 3.762 -5.538 -0.248 1.00 95.25 85 CYS A O 1
ATOM 695 N N . TYR A 1 86 ? 3.964 -4.687 -2.318 1.00 94.44 86 TYR A N 1
ATOM 696 C CA . TYR A 1 86 ? 5.049 -5.569 -2.738 1.00 94.44 86 TYR A CA 1
ATOM 697 C C . TYR A 1 86 ? 6.255 -5.454 -1.802 1.00 94.44 86 TYR A C 1
ATOM 699 O O . TYR A 1 86 ? 6.749 -6.475 -1.309 1.00 94.44 86 TYR A O 1
ATOM 707 N N . ARG A 1 87 ? 6.675 -4.218 -1.505 1.00 93.69 87 ARG A N 1
ATOM 708 C CA . ARG A 1 87 ? 7.807 -3.908 -0.622 1.00 93.69 87 ARG A CA 1
ATOM 709 C C . ARG A 1 87 ? 7.487 -4.220 0.838 1.00 93.69 87 ARG A C 1
ATOM 711 O O . ARG A 1 87 ? 8.288 -4.867 1.508 1.00 93.69 87 ARG A O 1
ATOM 718 N N . PHE A 1 88 ? 6.316 -3.816 1.329 1.00 93.81 88 PHE A N 1
ATOM 719 C CA . PHE A 1 88 ? 5.909 -3.995 2.725 1.00 93.81 88 PHE A CA 1
ATOM 720 C C . PHE A 1 88 ? 5.800 -5.473 3.117 1.00 93.81 88 PHE A C 1
ATOM 722 O O . PHE A 1 88 ? 6.287 -5.865 4.182 1.00 93.81 88 PHE A O 1
ATOM 729 N N . ASN A 1 89 ? 5.224 -6.301 2.240 1.00 93.38 89 ASN A N 1
ATOM 730 C CA . ASN A 1 89 ? 5.051 -7.738 2.472 1.00 93.38 89 ASN A CA 1
ATOM 731 C C . ASN A 1 89 ? 6.366 -8.527 2.381 1.00 93.38 89 ASN A C 1
ATOM 733 O O . ASN A 1 89 ? 6.441 -9.647 2.877 1.00 93.38 89 ASN A O 1
ATOM 737 N N . ARG A 1 90 ? 7.410 -7.959 1.764 1.00 92.94 90 ARG A N 1
ATOM 738 C CA . ARG A 1 90 ? 8.723 -8.603 1.565 1.00 92.94 90 ARG A CA 1
ATOM 739 C C . ARG A 1 90 ? 9.862 -7.888 2.289 1.00 92.94 90 ARG A C 1
ATOM 741 O O . ARG A 1 90 ? 11.028 -8.180 2.040 1.00 92.94 90 ARG A O 1
ATOM 748 N N . ARG A 1 91 ? 9.545 -6.969 3.205 1.00 91.88 91 ARG A N 1
ATOM 749 C CA . ARG A 1 91 ? 10.525 -6.094 3.873 1.00 91.88 91 ARG A CA 1
ATOM 750 C C . ARG A 1 91 ? 11.612 -6.836 4.663 1.00 91.88 91 ARG A C 1
ATOM 752 O O . ARG A 1 91 ? 12.685 -6.274 4.855 1.00 91.88 91 ARG A O 1
ATOM 759 N N . GLU A 1 92 ? 11.341 -8.072 5.085 1.00 93.19 92 GLU A N 1
ATOM 760 C CA . GLU A 1 92 ? 12.283 -8.924 5.826 1.00 93.19 92 GLU A CA 1
ATOM 761 C C . GLU A 1 92 ? 13.214 -9.732 4.897 1.00 93.19 92 GLU A C 1
ATOM 763 O O . GLU A 1 92 ? 14.255 -10.211 5.332 1.00 93.19 92 GLU A O 1
ATOM 768 N N . VAL A 1 93 ? 12.890 -9.853 3.601 1.00 91.62 93 VAL A N 1
ATOM 769 C CA . VAL A 1 93 ? 13.643 -10.652 2.611 1.00 91.62 93 VAL A CA 1
ATOM 770 C C . VAL A 1 93 ? 14.186 -9.742 1.505 1.00 91.62 93 VAL A C 1
ATOM 772 O O . VAL A 1 93 ? 13.900 -9.893 0.316 1.00 91.62 93 VAL A O 1
ATOM 775 N N . LYS A 1 94 ? 14.961 -8.729 1.906 1.00 86.44 94 LYS A N 1
ATOM 776 C CA . LYS A 1 94 ? 15.433 -7.668 0.996 1.00 86.44 94 LYS A CA 1
ATOM 777 C C . LYS A 1 94 ? 16.345 -8.184 -0.119 1.00 86.44 94 LYS A C 1
ATOM 779 O O . LYS A 1 94 ? 16.309 -7.634 -1.215 1.00 86.44 94 LYS A O 1
ATOM 784 N N . SER A 1 95 ? 17.122 -9.237 0.139 1.00 92.00 95 SER A N 1
ATOM 785 C CA . SER A 1 95 ? 18.044 -9.844 -0.833 1.00 92.00 95 SER A CA 1
ATOM 786 C C . SER A 1 95 ? 17.334 -10.412 -2.065 1.00 92.00 95 SER A C 1
ATOM 788 O O . SER A 1 95 ? 17.897 -10.404 -3.155 1.00 92.00 95 SER A O 1
ATOM 790 N N . GLU A 1 96 ? 16.087 -10.865 -1.922 1.00 93.06 96 GLU A N 1
ATOM 791 C CA . GLU A 1 96 ? 15.314 -11.452 -3.023 1.00 93.06 96 GLU A CA 1
ATOM 792 C C . GLU A 1 96 ? 14.382 -10.451 -3.711 1.00 93.06 96 GLU A C 1
ATOM 794 O O . GLU A 1 96 ? 13.802 -10.767 -4.751 1.00 93.06 96 GLU A O 1
ATOM 799 N N . LEU A 1 97 ? 14.217 -9.251 -3.145 1.00 93.00 97 LEU A N 1
ATOM 800 C CA . LEU A 1 97 ? 13.230 -8.275 -3.605 1.00 93.00 97 LEU A CA 1
ATOM 801 C C . LEU A 1 97 ? 13.436 -7.902 -5.078 1.00 93.0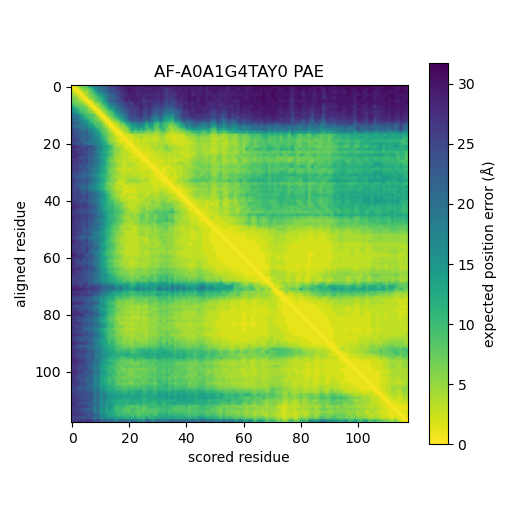0 97 LEU A C 1
ATOM 803 O O . LEU A 1 97 ? 12.469 -7.850 -5.838 1.00 93.00 97 LEU A O 1
ATOM 807 N N . PHE A 1 98 ? 14.690 -7.674 -5.474 1.00 92.25 98 PHE A N 1
ATOM 808 C CA . PHE A 1 98 ? 15.048 -7.315 -6.843 1.00 92.25 98 PHE A CA 1
ATOM 809 C C . PHE A 1 98 ? 14.841 -8.484 -7.812 1.00 92.25 98 PHE A C 1
ATOM 811 O O . PHE A 1 98 ? 14.112 -8.347 -8.788 1.00 92.25 98 PHE A O 1
ATOM 818 N N . ASN A 1 99 ? 15.411 -9.656 -7.514 1.00 94.69 99 ASN A N 1
ATOM 819 C CA . ASN A 1 99 ? 15.330 -10.822 -8.401 1.00 94.69 99 ASN A CA 1
ATOM 820 C C . ASN A 1 99 ? 13.881 -11.267 -8.639 1.00 94.69 99 ASN A C 1
ATOM 822 O O . ASN A 1 99 ? 13.505 -11.587 -9.765 1.00 94.69 99 ASN A O 1
ATOM 826 N N . ARG A 1 100 ? 13.040 -11.227 -7.599 1.00 93.31 100 ARG A N 1
ATOM 827 C CA . ARG A 1 100 ? 11.607 -11.526 -7.717 1.00 93.31 100 ARG A CA 1
ATOM 828 C C . ARG A 1 100 ? 10.865 -10.484 -8.549 1.00 93.31 100 ARG A C 1
ATOM 830 O O . ARG A 1 100 ? 9.991 -10.858 -9.322 1.00 93.31 100 ARG A O 1
ATOM 837 N N . LEU A 1 101 ? 11.223 -9.204 -8.424 1.00 93.31 101 LEU A N 1
ATOM 838 C CA . LEU A 1 101 ? 10.622 -8.145 -9.232 1.00 93.31 101 LEU A CA 1
ATOM 839 C C . LEU A 1 101 ? 10.957 -8.352 -10.711 1.00 93.31 101 LEU A C 1
ATOM 841 O O . LEU A 1 101 ? 10.057 -8.338 -11.540 1.00 93.31 101 LEU A O 1
ATOM 845 N N . VAL A 1 102 ? 12.227 -8.625 -11.027 1.00 94.62 102 VAL A N 1
ATOM 846 C CA . VAL A 1 102 ? 12.665 -8.932 -12.397 1.00 94.62 102 VAL A CA 1
ATOM 847 C C . VAL A 1 102 ? 11.907 -10.136 -12.951 1.00 94.62 102 VAL A C 1
ATOM 849 O O . VAL A 1 102 ? 11.392 -10.072 -14.064 1.00 94.62 102 VAL A O 1
ATOM 852 N N . GLN A 1 103 ? 11.769 -11.207 -12.166 1.00 95.19 103 GLN A N 1
ATOM 853 C CA . GLN A 1 103 ? 10.983 -12.372 -12.567 1.00 95.19 103 GLN A CA 1
ATOM 854 C C . GLN A 1 103 ? 9.521 -12.005 -12.862 1.00 95.19 103 GLN A C 1
ATOM 856 O O . GLN A 1 103 ? 8.980 -12.441 -13.874 1.00 95.19 103 GLN A O 1
ATOM 861 N N . CYS A 1 104 ? 8.884 -11.184 -12.021 1.00 92.75 104 CYS A N 1
ATOM 862 C CA . CYS A 1 104 ? 7.529 -10.697 -12.271 1.00 92.75 104 CYS A CA 1
ATOM 863 C C . CYS A 1 104 ? 7.441 -9.883 -13.569 1.00 92.75 104 CYS A C 1
ATOM 865 O O . CYS A 1 104 ? 6.531 -10.137 -14.350 1.00 92.75 104 CYS A O 1
ATOM 867 N N . CYS A 1 105 ? 8.391 -8.981 -13.834 1.00 91.94 105 CYS A N 1
ATOM 868 C CA . CYS A 1 105 ? 8.422 -8.176 -15.060 1.00 91.94 105 CYS A CA 1
ATOM 869 C C . CYS A 1 105 ? 8.558 -9.033 -16.326 1.00 91.94 105 CYS A C 1
ATOM 871 O O . CYS A 1 105 ? 7.932 -8.735 -17.337 1.00 91.94 105 CYS A O 1
ATOM 873 N N . VAL A 1 106 ? 9.361 -10.102 -16.271 1.00 95.06 106 VAL A N 1
ATOM 874 C CA . VAL A 1 106 ? 9.542 -11.036 -17.398 1.00 95.06 106 VAL A CA 1
ATOM 875 C C . VAL A 1 106 ? 8.273 -11.851 -17.669 1.00 95.06 106 VAL A C 1
ATOM 877 O O . VAL A 1 106 ? 7.995 -12.191 -18.815 1.00 95.06 106 VAL A O 1
ATOM 880 N N . LEU A 1 107 ? 7.506 -12.177 -16.626 1.00 95.56 107 LEU A N 1
ATOM 881 C CA . LEU A 1 107 ? 6.285 -12.984 -16.734 1.00 95.56 107 LEU A CA 1
ATOM 882 C C . LEU A 1 107 ? 5.023 -12.154 -17.009 1.00 95.56 107 LEU A C 1
ATOM 884 O O . LEU A 1 107 ? 4.010 -12.704 -17.439 1.00 95.56 107 LEU A O 1
ATOM 888 N N . SER A 1 108 ? 5.052 -10.854 -16.722 1.00 91.94 108 SER A N 1
ATOM 889 C CA . SER A 1 108 ? 3.922 -9.950 -16.925 1.00 91.94 108 SER A CA 1
ATOM 890 C C . SER A 1 108 ? 3.809 -9.482 -18.373 1.00 91.94 108 SER A C 1
ATOM 892 O O . SER A 1 108 ? 4.813 -9.315 -19.063 1.00 91.94 108 SER A O 1
ATOM 894 N N . ALA A 1 109 ? 2.584 -9.193 -18.814 1.00 92.25 109 ALA A N 1
ATOM 895 C CA . ALA A 1 109 ? 2.366 -8.522 -20.089 1.00 92.25 109 ALA A CA 1
ATOM 896 C C . ALA A 1 109 ? 2.981 -7.111 -20.075 1.00 92.25 109 ALA A C 1
ATOM 898 O O . ALA A 1 109 ? 2.905 -6.393 -19.076 1.00 92.25 109 ALA A O 1
ATOM 899 N N . THR A 1 110 ? 3.579 -6.713 -21.194 1.00 89.19 110 THR A N 1
ATOM 900 C CA . THR A 1 110 ? 4.165 -5.380 -21.362 1.00 89.19 110 THR A CA 1
ATOM 901 C C . THR A 1 110 ? 3.076 -4.332 -21.555 1.00 89.19 110 THR A C 1
ATOM 903 O O . THR A 1 110 ? 2.205 -4.510 -22.404 1.00 89.19 110 THR A O 1
ATOM 906 N N . ILE A 1 111 ? 3.172 -3.221 -20.825 1.00 89.44 111 ILE A N 1
ATOM 907 C CA . ILE A 1 111 ? 2.348 -2.026 -21.044 1.00 89.44 111 ILE A CA 1
ATOM 908 C C . ILE A 1 111 ? 2.905 -1.218 -22.218 1.00 89.44 111 ILE A C 1
ATOM 910 O O . ILE A 1 111 ? 4.117 -1.024 -22.338 1.00 89.44 111 ILE A O 1
ATOM 914 N N . THR A 1 112 ? 2.015 -0.716 -23.068 1.00 93.62 112 THR A N 1
ATOM 915 C CA . THR A 1 112 ? 2.364 0.206 -24.151 1.00 93.62 112 THR A CA 1
ATOM 916 C C . THR A 1 112 ? 2.406 1.656 -23.660 1.00 93.62 112 THR A C 1
ATOM 918 O O . THR A 1 112 ? 1.772 2.023 -22.671 1.00 93.62 112 THR A O 1
ATOM 921 N N . TYR A 1 113 ? 3.151 2.520 -24.357 1.00 92.12 113 TYR A N 1
ATOM 922 C CA . TYR A 1 113 ? 3.254 3.935 -23.976 1.00 92.12 113 TYR A CA 1
ATOM 923 C C . TYR A 1 113 ? 1.891 4.655 -23.904 1.00 92.12 113 TYR A C 1
ATOM 925 O O . TYR A 1 113 ? 1.666 5.335 -22.904 1.00 92.12 113 TYR A O 1
ATOM 933 N N . PRO A 1 114 ? 0.952 4.478 -24.861 1.00 92.69 114 PRO A N 1
ATOM 934 C CA . PRO A 1 114 ? -0.379 5.080 -24.761 1.00 92.69 114 PRO A CA 1
ATOM 935 C C . PRO A 1 114 ? -1.150 4.636 -23.514 1.00 92.69 114 PRO A C 1
ATOM 937 O O . PRO A 1 114 ? -1.746 5.464 -22.838 1.00 92.69 114 PRO A O 1
ATOM 940 N N . GLU A 1 115 ? -1.085 3.355 -23.143 1.00 91.00 115 GLU A N 1
ATOM 941 C CA . GLU A 1 115 ? -1.713 2.861 -21.909 1.00 91.00 115 GLU A CA 1
ATOM 942 C C . GLU A 1 115 ? -1.079 3.497 -20.663 1.00 91.00 115 GLU A C 1
ATOM 944 O O . GLU A 1 115 ? -1.781 3.827 -19.702 1.00 91.00 115 GLU A O 1
ATOM 949 N N . LEU A 1 116 ? 0.237 3.737 -20.691 1.00 88.31 116 LEU A N 1
ATOM 950 C CA . LEU A 1 116 ? 0.966 4.373 -19.597 1.00 88.31 116 LEU A CA 1
ATOM 951 C C . LEU A 1 116 ? 0.608 5.852 -19.432 1.00 88.31 116 LEU A C 1
ATOM 953 O O . LEU A 1 116 ? 0.344 6.260 -18.310 1.00 88.31 116 LEU A O 1
ATOM 957 N N . VAL A 1 117 ? 0.522 6.652 -20.499 1.00 89.06 117 VAL A N 1
ATOM 958 C CA . VAL A 1 117 ? 0.269 8.110 -20.380 1.00 89.06 117 VAL A CA 1
ATOM 959 C C . VAL A 1 117 ? -1.208 8.492 -20.424 1.00 89.06 117 VAL A C 1
ATOM 961 O O . VAL A 1 117 ? -1.633 9.322 -19.628 1.00 89.06 117 VAL A O 1
ATOM 964 N N . GLY A 1 118 ? -2.031 7.728 -21.149 1.00 79.44 118 GLY A N 1
ATOM 965 C CA . GLY A 1 118 ? -3.489 7.892 -21.195 1.00 79.44 118 GLY A CA 1
ATOM 966 C C . GLY A 1 118 ? -3.918 8.667 -22.419 1.00 79.44 118 GLY A C 1
ATOM 967 O O . GLY A 1 118 ? -3.220 9.643 -22.766 1.00 79.44 118 GLY A O 1
#

Foldseek 3Di:
DDDDDDDDPPPPDDQADEDEDEQDPVCVCCVVVRHNYHHHHDDCVVPVPVCVVVVVLVVVLCCVCCVPVVDDDPLCVVVSVVVSCLCVVCVVPVVCSVVVVVVCVVVDDDDDPVSVPD

Mean predicted aligned error: 9.89 Å